Protein AF-A0A293MFP2-F1 (afdb_monomer_lite)

Radius of gyration: 18.41 Å; chains: 1; bounding box: 40×40×48 Å

Sequence (112 aa):
MIWKGLMVVTGSGSPIVVVLCGSMEPAFHRGDLLFLTNYRDDPIRVGDIVVFKVEGRDIPIVHLWFDKKDIVGRARGFVPYVGIVTILMNDYPKFKYLVLGCLGLFVLVHRE

InterPro domains:
  IPR001733 Peptidase S26B [PTHR10806] (1-63)
  IPR001733 Peptidase S26B [TIGR02228] (4-70)
  IPR019533 Peptidase S26 [PF10502] (17-59)
  IPR019533 Peptidase S26 [cd06530] (15-63)
  IPR036286 LexA/Signal peptidase-like superfamily [SSF51306] (17-56)

Foldseek 3Di:
DVQVVQCVVQVFPDQKDFACDCPVPPVADHQKIFGWHDDPPDDDDPPWDWDFADPDDPDDDDDPDDDPVRTRGTGPDIDHNNSVVVVCCVVCVVVVVVVVVVVVVVCVVPVD

Organism: Ornithodoros erraticus (NCBI:txid265619)

pLDDT: mean 81.35, std 12.88, range [40.94, 94.0]

Structure (mmCIF, N/CA/C/O backbone):
data_AF-A0A293MFP2-F1
#
_entry.id   AF-A0A293MFP2-F1
#
loop_
_atom_site.group_PDB
_atom_site.id
_atom_site.type_symbol
_atom_site.label_atom_id
_atom_site.label_alt_id
_atom_site.label_comp_id
_atom_site.label_asym_id
_atom_site.label_entity_id
_atom_site.label_seq_id
_atom_site.pdbx_PDB_ins_code
_atom_site.Cartn_x
_atom_site.Cartn_y
_atom_site.Cartn_z
_atom_site.occupancy
_atom_site.B_iso_or_equiv
_atom_site.auth_seq_id
_atom_site.auth_comp_id
_atom_site.auth_asym_id
_atom_site.auth_atom_id
_atom_site.pdbx_PDB_model_num
ATOM 1 N N . MET A 1 1 ? 7.738 14.997 1.033 1.00 79.50 1 MET A N 1
ATOM 2 C CA . MET A 1 1 ? 6.754 15.709 1.885 1.00 79.50 1 MET A CA 1
ATOM 3 C C . MET A 1 1 ? 5.326 15.203 1.705 1.00 79.50 1 MET A C 1
ATOM 5 O O . MET A 1 1 ? 4.663 14.988 2.710 1.00 79.50 1 MET A O 1
ATOM 9 N N . ILE A 1 2 ? 4.875 14.931 0.473 1.00 87.06 2 ILE A N 1
ATOM 10 C CA . ILE A 1 2 ? 3.487 14.525 0.175 1.00 87.06 2 ILE A CA 1
ATOM 11 C C . ILE A 1 2 ? 3.016 13.272 0.940 1.00 87.06 2 ILE A C 1
ATOM 13 O O . ILE A 1 2 ? 1.917 13.258 1.478 1.00 87.06 2 ILE A O 1
ATOM 17 N N . TRP A 1 3 ? 3.889 12.268 1.099 1.00 83.94 3 TRP A N 1
ATOM 18 C CA . TRP A 1 3 ? 3.577 11.029 1.824 1.00 83.94 3 TRP A CA 1
ATOM 19 C C . TRP A 1 3 ? 3.259 11.267 3.305 1.00 83.94 3 TRP A C 1
ATOM 21 O O . TRP A 1 3 ? 2.295 10.727 3.835 1.00 83.94 3 TRP A O 1
ATOM 31 N N . LYS A 1 4 ? 4.033 12.137 3.969 1.00 83.62 4 LYS A N 1
ATOM 32 C CA . LYS A 1 4 ? 3.785 12.521 5.368 1.00 83.62 4 LYS A CA 1
ATOM 33 C C . LYS A 1 4 ? 2.480 13.298 5.518 1.00 83.62 4 LYS A C 1
ATOM 35 O O . LYS A 1 4 ? 1.756 13.051 6.472 1.00 83.62 4 LYS A O 1
ATOM 40 N N . GLY A 1 5 ? 2.157 14.169 4.559 1.00 88.19 5 GLY A N 1
ATOM 41 C CA . GLY A 1 5 ? 0.857 14.842 4.518 1.00 88.19 5 GLY A CA 1
ATOM 42 C C . GLY A 1 5 ? -0.299 13.846 4.414 1.00 88.19 5 GLY A C 1
ATOM 43 O O . GLY A 1 5 ? -1.245 13.922 5.190 1.00 88.19 5 GLY A O 1
ATOM 44 N N . LEU A 1 6 ? -0.181 12.854 3.529 1.00 87.31 6 LEU A N 1
ATOM 45 C CA . LEU A 1 6 ? -1.207 11.828 3.342 1.00 87.31 6 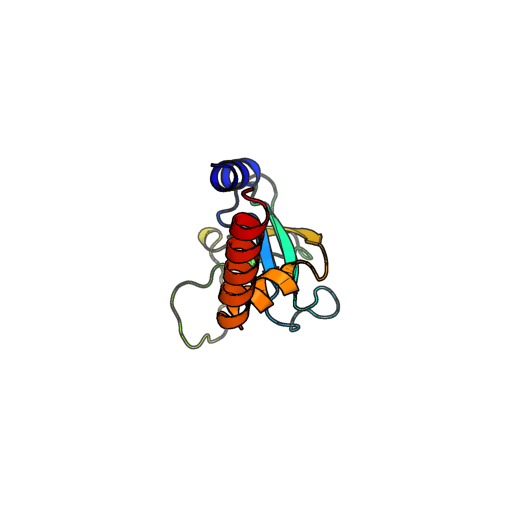LEU A CA 1
ATOM 46 C C . LEU A 1 6 ? -1.399 10.954 4.595 1.00 87.31 6 LEU A C 1
ATOM 48 O O . LEU A 1 6 ? -2.534 10.649 4.952 1.00 87.31 6 LEU A O 1
ATOM 52 N N . MET A 1 7 ? -0.317 10.608 5.302 1.00 86.56 7 MET A N 1
ATOM 53 C CA . MET A 1 7 ? -0.393 9.893 6.586 1.00 86.56 7 MET A CA 1
ATOM 54 C C . MET A 1 7 ? -1.148 10.696 7.654 1.00 86.56 7 MET A C 1
ATOM 56 O O . MET A 1 7 ? -1.958 10.135 8.383 1.00 86.56 7 MET A O 1
ATOM 60 N N . VAL A 1 8 ? -0.927 12.014 7.725 1.00 86.44 8 VAL A N 1
ATOM 61 C CA . VAL A 1 8 ? -1.632 12.885 8.682 1.00 86.44 8 VAL A CA 1
ATOM 62 C C . VAL A 1 8 ? -3.116 13.007 8.329 1.00 86.44 8 VAL A C 1
ATOM 64 O O . VAL A 1 8 ? -3.958 12.897 9.212 1.00 86.44 8 VAL A O 1
ATOM 67 N N . VAL A 1 9 ? -3.448 13.188 7.046 1.00 88.31 9 VAL A N 1
ATOM 68 C CA . VAL A 1 9 ? -4.839 13.354 6.585 1.00 88.31 9 VAL A CA 1
ATOM 69 C C . VAL A 1 9 ? -5.663 12.082 6.764 1.00 88.31 9 VAL A C 1
ATOM 71 O O . VAL A 1 9 ? -6.825 12.145 7.153 1.00 88.31 9 VAL A O 1
ATOM 74 N N . THR A 1 10 ? -5.082 10.926 6.458 1.00 86.00 10 THR A N 1
ATOM 75 C CA . THR A 1 10 ? -5.783 9.635 6.534 1.00 86.00 10 THR A CA 1
ATOM 76 C C . THR A 1 10 ? -5.720 9.006 7.922 1.00 86.00 10 THR A C 1
ATOM 78 O O . THR A 1 10 ? -6.462 8.064 8.186 1.00 86.00 10 THR A O 1
ATOM 81 N N . GLY A 1 11 ? -4.814 9.464 8.793 1.00 84.56 11 GLY A N 1
ATOM 82 C CA . GLY A 1 11 ? -4.529 8.843 10.088 1.00 84.56 11 GLY A CA 1
ATOM 83 C C . GLY A 1 11 ? -3.859 7.465 9.993 1.00 84.56 11 GLY A C 1
ATOM 84 O O . GLY A 1 11 ? -3.632 6.827 11.019 1.00 84.56 11 GLY A O 1
ATOM 85 N N . SER A 1 12 ? -3.543 6.982 8.785 1.00 82.62 12 SER A N 1
ATOM 86 C CA . SER A 1 12 ? -2.946 5.664 8.559 1.00 82.62 12 SER A CA 1
ATOM 87 C C . SER A 1 12 ? -1.425 5.752 8.432 1.00 82.62 12 SER A C 1
ATOM 89 O O . SER A 1 12 ? -0.891 6.626 7.748 1.00 82.62 12 SER A O 1
ATOM 91 N N . GLY A 1 13 ? -0.713 4.793 9.034 1.00 80.19 13 GLY A N 1
ATOM 92 C CA . GLY A 1 13 ? 0.736 4.640 8.855 1.00 80.19 13 GLY A CA 1
ATOM 93 C C . GLY A 1 13 ? 1.139 4.195 7.442 1.00 80.19 13 GLY A C 1
ATOM 94 O O . GLY A 1 13 ? 2.312 4.255 7.080 1.00 80.19 13 GLY A O 1
ATOM 95 N N . SER A 1 14 ? 0.186 3.740 6.626 1.00 84.44 14 SER A N 1
ATOM 96 C CA . SER A 1 14 ? 0.399 3.369 5.223 1.00 84.44 14 SER A CA 1
ATOM 97 C C . SER A 1 14 ? -0.866 3.677 4.416 1.00 84.44 14 SER A C 1
ATOM 99 O O . SER A 1 14 ? -1.666 2.785 4.162 1.00 84.44 14 SER A O 1
ATOM 101 N N . PRO A 1 15 ? -1.075 4.944 4.017 1.00 86.94 15 PRO A N 1
ATOM 102 C CA . PRO A 1 15 ? -2.314 5.402 3.381 1.00 86.94 15 PRO A CA 1
ATOM 103 C C . PRO A 1 15 ? -2.606 4.752 2.026 1.00 86.94 15 PRO A C 1
ATOM 105 O O . PR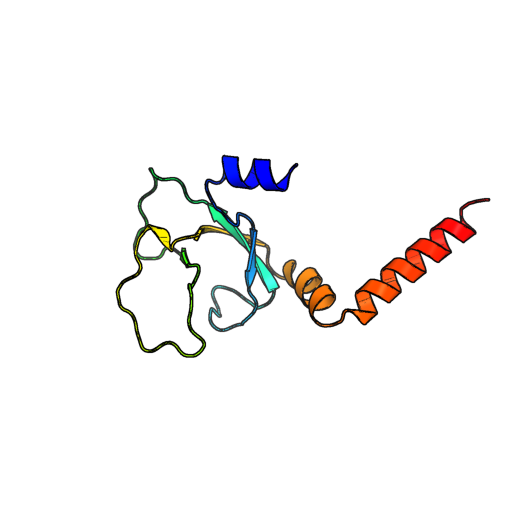O A 1 15 ? -3.741 4.796 1.560 1.00 86.94 15 PRO A O 1
ATOM 108 N N . ILE A 1 16 ? -1.588 4.189 1.373 1.00 89.94 16 ILE A N 1
ATOM 109 C CA . ILE A 1 16 ? -1.700 3.522 0.078 1.00 89.94 16 ILE A CA 1
ATOM 110 C C . ILE A 1 16 ? -0.970 2.187 0.173 1.00 89.94 16 ILE A C 1
ATOM 112 O O . ILE A 1 16 ? 0.201 2.155 0.556 1.00 89.94 16 ILE A O 1
ATOM 116 N N . VAL A 1 17 ? -1.648 1.103 -0.199 1.00 89.56 17 VAL A N 1
ATOM 117 C CA . VAL A 1 17 ? -1.080 -0.253 -0.242 1.00 89.56 17 VAL A CA 1
ATOM 118 C C . VAL A 1 17 ? -1.482 -0.960 -1.533 1.00 89.56 17 VAL A C 1
ATOM 120 O O . VAL A 1 17 ? -2.485 -0.613 -2.144 1.00 89.56 17 VAL A O 1
ATOM 123 N N . VAL A 1 18 ? -0.699 -1.946 -1.966 1.00 91.25 18 VAL A N 1
ATOM 124 C CA . VAL A 1 18 ? -0.988 -2.745 -3.167 1.00 91.25 18 VAL A CA 1
ATOM 125 C C . VAL A 1 18 ? -1.279 -4.193 -2.787 1.00 91.25 18 VAL A C 1
ATOM 127 O O . VAL A 1 18 ? -0.601 -4.765 -1.933 1.00 91.25 18 VAL A O 1
ATOM 130 N N . VAL A 1 19 ? -2.280 -4.792 -3.430 1.00 89.12 19 VAL A N 1
ATOM 131 C CA . VAL A 1 19 ? -2.632 -6.203 -3.259 1.00 89.12 19 VAL A CA 1
ATOM 132 C C . VAL A 1 19 ? -1.635 -7.076 -4.017 1.00 89.12 19 VAL A C 1
ATOM 134 O O . VAL A 1 19 ? -1.529 -7.010 -5.241 1.00 89.12 19 VAL A O 1
ATOM 137 N N . LEU A 1 20 ? -0.899 -7.913 -3.288 1.00 86.12 20 LEU A N 1
ATOM 138 C CA . LEU A 1 20 ? 0.143 -8.771 -3.865 1.00 86.12 20 LEU A CA 1
ATOM 139 C C . LEU A 1 20 ? -0.372 -10.151 -4.294 1.00 86.12 20 LEU A C 1
ATOM 141 O O . LEU A 1 20 ? 0.200 -10.757 -5.198 1.00 86.12 20 LEU A O 1
ATOM 145 N N . CYS A 1 21 ? -1.436 -10.644 -3.657 1.00 82.44 21 CYS A N 1
ATOM 146 C CA . CYS A 1 21 ? -1.964 -11.995 -3.843 1.00 82.44 21 CYS A CA 1
ATOM 147 C C . CYS A 1 21 ? -3.469 -11.962 -4.144 1.00 82.44 21 CYS A C 1
ATOM 149 O O . CYS A 1 21 ? -4.188 -11.148 -3.573 1.00 82.44 21 CYS A O 1
ATOM 151 N N . GLY A 1 22 ? -3.944 -12.875 -4.995 1.00 82.75 22 GLY A N 1
ATOM 152 C CA . GLY A 1 22 ? -5.360 -13.029 -5.367 1.00 82.75 22 GLY A CA 1
ATOM 153 C C . GLY A 1 22 ? -6.216 -13.772 -4.333 1.00 82.75 22 GLY A C 1
ATOM 154 O O . GLY A 1 22 ? -7.302 -14.237 -4.645 1.00 82.75 22 GLY A O 1
ATOM 155 N N . SER A 1 23 ? -5.762 -13.911 -3.083 1.00 80.56 23 SER A N 1
ATOM 156 C CA . SER A 1 23 ? -6.519 -14.627 -2.041 1.00 80.56 23 SER A CA 1
ATOM 157 C C . SER A 1 23 ? -7.827 -13.938 -1.635 1.00 80.56 23 SER A C 1
ATOM 159 O O . SER A 1 23 ? -8.607 -14.508 -0.881 1.00 80.56 23 SER A O 1
ATOM 161 N N . MET A 1 24 ? -8.033 -12.692 -2.065 1.00 84.69 24 MET A N 1
ATOM 162 C CA . MET A 1 24 ? -9.237 -11.901 -1.803 1.00 84.69 24 MET A CA 1
ATOM 163 C C . MET A 1 24 ? -10.170 -11.823 -3.024 1.00 84.69 24 MET A C 1
ATOM 165 O O . MET A 1 24 ? -11.085 -10.998 -3.041 1.00 84.69 24 MET A O 1
ATOM 169 N N . GLU A 1 25 ? -9.972 -12.663 -4.043 1.00 83.69 25 GLU A N 1
ATOM 170 C CA . GLU A 1 25 ? -10.875 -12.737 -5.195 1.00 83.69 25 GLU A CA 1
ATOM 171 C C . GLU A 1 25 ? -12.259 -13.282 -4.775 1.00 83.69 25 GLU A C 1
ATOM 173 O O . GLU A 1 25 ? -12.335 -14.214 -3.969 1.00 83.69 25 GLU A O 1
ATOM 178 N N . PRO A 1 26 ? -13.375 -12.709 -5.277 1.00 82.56 26 PRO A N 1
ATOM 179 C CA . PRO A 1 26 ? -13.470 -11.725 -6.366 1.00 82.56 26 PRO A CA 1
ATOM 180 C C . PRO A 1 26 ? -13.434 -10.246 -5.927 1.00 82.56 26 PRO A C 1
ATOM 182 O O . PRO A 1 26 ? -13.570 -9.363 -6.770 1.00 82.56 26 PRO A O 1
ATOM 185 N N . ALA A 1 27 ? -13.308 -9.949 -4.629 1.00 85.19 27 ALA A N 1
ATOM 186 C CA . ALA A 1 27 ? -13.400 -8.579 -4.113 1.00 85.19 27 ALA A CA 1
ATOM 187 C C . ALA A 1 27 ? -12.185 -7.714 -4.485 1.00 85.19 27 ALA A C 1
ATOM 189 O O . ALA A 1 27 ? -12.349 -6.532 -4.783 1.00 85.19 27 ALA A O 1
ATOM 190 N N . PHE A 1 28 ? -10.988 -8.305 -4.489 1.00 87.81 28 PHE A N 1
ATOM 191 C CA . PHE A 1 28 ? -9.751 -7.652 -4.914 1.00 87.81 28 PHE A CA 1
ATOM 192 C C . PHE A 1 28 ? -8.897 -8.587 -5.752 1.00 87.81 28 PHE A C 1
ATOM 194 O O . PHE A 1 28 ? -8.742 -9.762 -5.419 1.00 87.81 28 PHE A O 1
ATOM 201 N N . HIS A 1 29 ? -8.286 -8.029 -6.789 1.00 89.94 29 HIS A N 1
ATOM 202 C CA . HIS A 1 29 ? -7.361 -8.727 -7.667 1.00 89.94 29 HIS A CA 1
ATOM 203 C C . HIS A 1 29 ? -5.919 -8.328 -7.357 1.00 89.94 29 HIS A C 1
ATOM 205 O O . HIS A 1 29 ? -5.622 -7.265 -6.798 1.00 89.94 29 HIS A O 1
ATOM 211 N N . ARG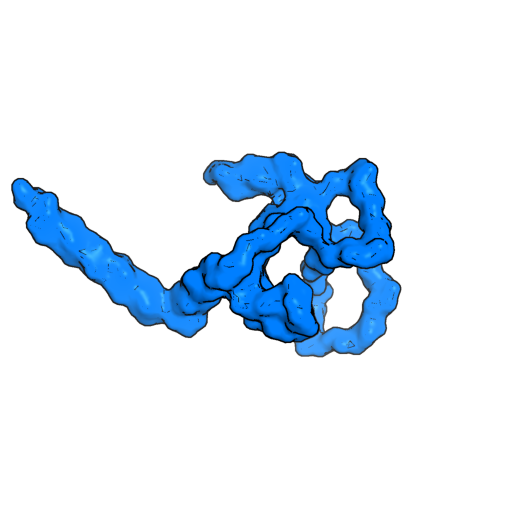 A 1 30 ? -4.980 -9.193 -7.751 1.00 90.69 30 ARG A N 1
ATOM 212 C CA . ARG A 1 30 ? -3.554 -8.872 -7.675 1.00 90.69 30 ARG A CA 1
ATOM 213 C C . ARG A 1 30 ? -3.261 -7.604 -8.484 1.00 90.69 30 ARG A C 1
ATOM 215 O O . ARG A 1 30 ? -3.536 -7.540 -9.678 1.00 90.69 30 ARG A O 1
ATOM 222 N N . GLY A 1 31 ? -2.627 -6.633 -7.833 1.00 89.88 31 GLY A N 1
ATOM 223 C CA . GLY A 1 31 ? -2.299 -5.337 -8.419 1.00 89.88 31 GLY A CA 1
ATOM 224 C C . GLY A 1 31 ? -3.335 -4.243 -8.174 1.00 89.88 31 GLY A C 1
ATOM 225 O O . GLY A 1 31 ? -3.130 -3.124 -8.640 1.00 89.88 31 GLY A O 1
ATOM 226 N N . ASP A 1 32 ? -4.399 -4.505 -7.418 1.00 92.62 32 ASP A N 1
ATOM 227 C CA . ASP A 1 32 ? -5.296 -3.446 -6.963 1.00 92.62 32 ASP A CA 1
ATOM 228 C C . ASP A 1 32 ? -4.588 -2.550 -5.938 1.00 92.62 32 ASP A C 1
ATOM 230 O O . ASP A 1 32 ? -3.900 -3.017 -5.024 1.00 92.62 32 ASP A O 1
ATOM 234 N N . LEU A 1 33 ? -4.734 -1.238 -6.106 1.00 91.69 33 LEU A N 1
ATOM 235 C CA . LEU A 1 33 ? -4.196 -0.228 -5.203 1.00 91.69 33 LEU A CA 1
ATOM 236 C C . LEU A 1 33 ? -5.282 0.167 -4.206 1.00 91.69 33 LEU A C 1
ATOM 238 O O . LEU A 1 33 ? -6.300 0.709 -4.618 1.00 91.69 33 LEU A O 1
ATOM 242 N N . LEU A 1 34 ? -5.075 -0.061 -2.914 1.00 91.12 34 LEU A N 1
ATOM 243 C CA . LEU A 1 34 ? -6.031 0.274 -1.860 1.00 91.12 34 LEU A CA 1
ATOM 244 C C . LEU A 1 34 ? -5.648 1.581 -1.167 1.00 91.12 34 LEU A C 1
ATOM 246 O O . LEU A 1 34 ? -4.482 1.810 -0.839 1.00 91.12 34 LEU A O 1
ATOM 250 N N . PHE A 1 35 ? -6.658 2.394 -0.870 1.00 91.31 35 PHE A N 1
ATOM 251 C CA . PHE A 1 35 ? -6.537 3.587 -0.040 1.00 91.31 35 PHE A CA 1
ATOM 252 C C . PHE A 1 35 ? -7.031 3.300 1.370 1.00 91.31 35 PHE A C 1
ATOM 254 O O . PHE A 1 35 ? -8.188 2.914 1.570 1.00 91.31 35 PHE A O 1
ATOM 261 N N . LEU A 1 36 ? -6.150 3.507 2.346 1.00 89.62 36 LEU A N 1
ATOM 262 C CA . LEU A 1 36 ? -6.405 3.221 3.749 1.00 89.62 36 LEU A CA 1
ATOM 263 C C . LEU A 1 36 ? -6.641 4.503 4.542 1.00 89.62 36 LEU A C 1
ATOM 265 O O . LEU A 1 36 ? -5.896 5.475 4.427 1.00 89.62 36 LEU A O 1
ATOM 269 N N . THR A 1 37 ? -7.646 4.466 5.409 1.00 87.62 37 THR A N 1
ATOM 270 C CA . THR A 1 37 ? -7.909 5.508 6.407 1.00 87.62 37 THR A CA 1
ATOM 271 C C . THR A 1 37 ? -8.018 4.885 7.787 1.00 87.62 37 THR A C 1
ATOM 273 O O . THR A 1 37 ? -8.605 3.814 7.929 1.00 87.62 37 THR A O 1
ATOM 276 N N . ASN A 1 38 ? -7.501 5.555 8.808 1.00 85.12 38 ASN A N 1
ATOM 277 C CA . ASN A 1 38 ? -7.581 5.120 10.195 1.00 85.12 38 ASN A CA 1
ATOM 278 C C . ASN A 1 38 ? -7.991 6.297 11.093 1.00 85.12 38 ASN A C 1
ATOM 280 O O . ASN A 1 38 ? -7.173 6.885 11.802 1.00 85.12 38 ASN A O 1
ATOM 284 N N . TYR A 1 39 ? -9.269 6.670 11.023 1.00 83.69 39 TYR A N 1
ATOM 285 C CA . TYR A 1 39 ? -9.848 7.694 11.890 1.00 83.69 39 TYR A CA 1
ATOM 286 C C . TYR A 1 39 ? -10.288 7.061 13.211 1.00 83.69 39 TYR A C 1
ATOM 288 O O . TYR A 1 39 ? -11.040 6.091 13.212 1.00 83.69 39 TYR A O 1
ATOM 296 N N . ARG A 1 40 ? -9.843 7.621 14.343 1.00 74.69 40 ARG A N 1
ATOM 297 C CA . ARG A 1 40 ? -10.171 7.096 15.684 1.00 74.69 40 ARG A CA 1
ATOM 298 C C . ARG A 1 40 ? -11.672 7.112 15.993 1.00 74.69 40 ARG A C 1
ATOM 300 O O . ARG A 1 40 ? -12.128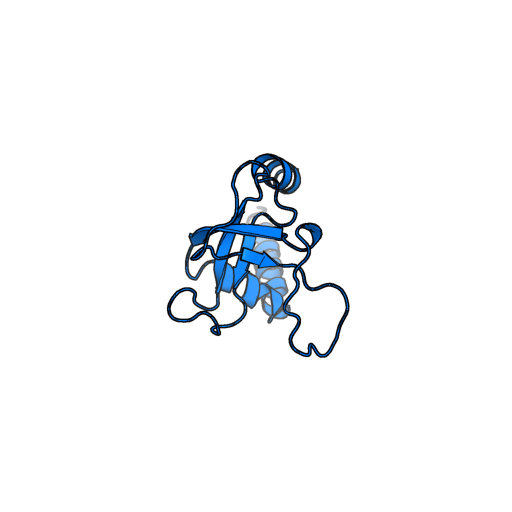 6.275 16.766 1.00 74.69 40 ARG A O 1
ATOM 307 N N . ASP A 1 41 ? -12.406 8.030 15.372 1.00 80.00 41 ASP A N 1
ATOM 308 C CA . ASP A 1 41 ? -13.839 8.240 15.595 1.00 80.00 41 ASP A CA 1
ATOM 309 C C . ASP A 1 41 ? -14.737 7.363 14.697 1.00 80.00 41 ASP A C 1
ATOM 311 O O . ASP A 1 41 ? -15.958 7.389 14.841 1.00 80.00 41 ASP A O 1
ATOM 315 N N . ASP A 1 42 ? -14.160 6.569 13.783 1.00 79.50 42 ASP A N 1
ATOM 316 C CA . ASP A 1 42 ? -14.894 5.670 12.881 1.00 79.50 42 ASP A CA 1
ATOM 317 C C . ASP A 1 42 ? -14.703 4.199 13.305 1.00 79.50 42 ASP A C 1
ATOM 319 O O . ASP A 1 42 ? -13.691 3.579 12.961 1.00 79.50 42 ASP A O 1
ATOM 323 N N . PRO A 1 43 ? -15.632 3.615 14.091 1.00 80.56 43 PRO A N 1
ATOM 324 C CA . PRO A 1 43 ? -15.491 2.246 14.567 1.00 80.56 43 PRO A CA 1
ATOM 325 C C . PRO A 1 43 ? -15.613 1.244 13.414 1.00 80.56 43 PRO A C 1
ATOM 327 O O . PRO A 1 43 ? -16.516 1.335 12.581 1.00 80.56 43 PRO A O 1
ATOM 330 N N . ILE A 1 44 ? -14.733 0.242 13.420 1.00 81.38 44 ILE A N 1
ATOM 331 C CA . ILE A 1 44 ? -14.722 -0.860 12.451 1.00 81.38 44 ILE A CA 1
ATOM 332 C C . ILE A 1 44 ? -15.992 -1.698 12.619 1.00 81.38 44 ILE A C 1
ATOM 334 O O . ILE A 1 44 ? -16.344 -2.095 13.733 1.00 81.38 44 ILE A O 1
ATOM 338 N N . ARG A 1 45 ? -16.670 -1.979 11.508 1.00 83.06 45 ARG A N 1
ATOM 339 C CA . ARG A 1 45 ? -17.911 -2.755 11.451 1.00 83.06 45 ARG A CA 1
ATOM 340 C C . ARG A 1 45 ? -17.696 -4.082 10.732 1.00 83.06 45 ARG A C 1
ATOM 342 O O . ARG A 1 45 ? -16.755 -4.261 9.962 1.00 83.06 45 ARG A O 1
ATOM 349 N N . VAL A 1 46 ? -18.608 -5.020 10.975 1.00 80.12 46 VAL A N 1
ATOM 350 C CA . VAL A 1 46 ? -18.662 -6.277 10.221 1.00 80.12 46 VAL A CA 1
ATOM 351 C C . VAL A 1 46 ? -18.888 -5.953 8.740 1.00 80.12 46 VAL A C 1
ATOM 353 O O . VAL A 1 46 ? -19.812 -5.212 8.411 1.00 80.12 46 VAL A O 1
ATOM 356 N N . GLY A 1 47 ? -18.034 -6.497 7.869 1.00 79.56 47 GLY A N 1
ATOM 357 C CA . GLY A 1 47 ? -18.017 -6.209 6.428 1.00 79.56 47 GLY A CA 1
ATOM 358 C C . GLY A 1 47 ? -16.921 -5.233 5.989 1.00 79.56 47 GLY A C 1
ATOM 359 O O . GLY A 1 47 ? -16.700 -5.068 4.791 1.00 79.56 47 GLY A O 1
ATOM 360 N N . ASP A 1 48 ? -16.199 -4.619 6.929 1.00 83.94 48 ASP A N 1
ATOM 361 C CA . ASP A 1 48 ? -15.077 -3.744 6.605 1.00 83.94 48 ASP A CA 1
ATOM 362 C C . ASP A 1 48 ? -13.829 -4.545 6.222 1.00 83.94 48 ASP A C 1
ATOM 364 O O . ASP A 1 48 ? -13.440 -5.495 6.901 1.00 83.94 48 ASP A O 1
ATOM 368 N N . ILE A 1 49 ? -13.142 -4.102 5.169 1.00 85.06 49 ILE A N 1
ATOM 369 C CA . ILE A 1 49 ? -11.812 -4.606 4.825 1.00 85.06 49 ILE A CA 1
ATOM 370 C C . ILE A 1 49 ? -10.778 -3.810 5.619 1.00 85.06 49 ILE A C 1
ATOM 372 O O . ILE A 1 49 ? -10.587 -2.609 5.401 1.00 85.06 49 ILE A O 1
ATOM 376 N N . VAL A 1 50 ? -10.112 -4.488 6.550 1.00 82.81 50 VAL A N 1
ATOM 377 C CA . VAL A 1 50 ? -9.077 -3.910 7.409 1.00 82.81 50 VAL A CA 1
ATOM 378 C C . VAL A 1 50 ? -7.714 -4.481 7.062 1.00 82.81 50 VAL A C 1
ATOM 380 O O . VAL A 1 50 ? -7.557 -5.683 6.865 1.00 82.81 50 VAL A O 1
ATOM 383 N N . VAL A 1 51 ? -6.720 -3.601 6.997 1.00 81.12 51 VAL A N 1
ATOM 384 C CA . VAL A 1 51 ? -5.327 -3.979 6.783 1.00 81.12 51 VAL A CA 1
ATOM 385 C C . VAL A 1 51 ? -4.611 -3.922 8.120 1.00 81.12 51 VAL A C 1
ATOM 387 O O . VAL A 1 51 ? -4.609 -2.899 8.810 1.00 81.12 51 VAL A O 1
ATOM 390 N N . PHE A 1 52 ? -4.000 -5.040 8.477 1.00 78.62 52 PHE A N 1
ATOM 391 C CA . PHE A 1 52 ? -3.234 -5.222 9.699 1.00 78.62 52 PHE A CA 1
ATOM 392 C C . PHE A 1 52 ? -1.758 -5.401 9.356 1.00 78.62 52 PHE A C 1
ATOM 394 O O . PHE A 1 52 ? -1.401 -6.011 8.346 1.00 78.62 52 PHE A O 1
ATOM 401 N N . LYS A 1 53 ? -0.889 -4.863 10.208 1.00 70.44 53 LYS A N 1
ATOM 402 C CA . LYS A 1 53 ? 0.544 -5.122 10.147 1.00 70.44 53 LYS A CA 1
ATOM 403 C C . LYS A 1 53 ? 0.815 -6.306 11.062 1.00 70.44 53 LYS A C 1
ATOM 405 O O . LYS A 1 53 ? 0.607 -6.216 12.265 1.00 70.44 53 LYS A O 1
ATOM 410 N N . VAL A 1 54 ? 1.266 -7.417 10.494 1.00 66.75 54 VAL A N 1
ATOM 411 C CA . VAL A 1 54 ? 1.666 -8.582 11.288 1.00 66.75 54 VAL A CA 1
ATOM 412 C C . VAL A 1 54 ? 3.085 -8.336 11.790 1.00 66.75 54 VAL A C 1
ATOM 414 O O . VAL A 1 54 ? 4.023 -8.298 10.995 1.00 66.75 54 VAL A O 1
ATOM 417 N N . GLU A 1 55 ? 3.257 -8.135 13.095 1.00 57.88 55 GLU A N 1
ATOM 418 C CA . GLU A 1 55 ? 4.588 -8.021 13.691 1.00 57.88 55 GLU A CA 1
ATOM 419 C C . GLU A 1 55 ? 5.114 -9.404 14.116 1.00 57.88 55 GLU A C 1
ATOM 421 O O . GLU A 1 55 ? 4.559 -10.066 14.990 1.00 57.88 55 GLU A O 1
ATOM 426 N N . GLY A 1 56 ? 6.219 -9.832 13.493 1.00 60.34 56 GLY A N 1
ATOM 427 C CA . GLY A 1 56 ? 7.209 -10.689 14.150 1.00 60.34 56 GLY A CA 1
ATOM 428 C C . GLY A 1 56 ? 7.125 -12.217 14.031 1.00 60.34 56 GLY A C 1
ATOM 429 O O . GLY A 1 56 ? 7.628 -12.852 14.954 1.00 60.34 56 GLY A O 1
ATOM 430 N N . ARG A 1 57 ? 6.584 -12.853 12.972 1.00 52.06 57 ARG A N 1
ATOM 431 C CA . ARG A 1 57 ? 6.743 -14.324 12.791 1.00 52.06 57 ARG A CA 1
ATOM 432 C C . ARG A 1 57 ? 6.797 -14.838 11.345 1.00 52.06 57 ARG A C 1
ATOM 434 O O . ARG A 1 57 ? 5.982 -14.440 10.523 1.00 52.06 57 ARG A O 1
ATOM 441 N N . ASP A 1 58 ? 7.680 -15.822 11.123 1.00 45.22 58 ASP A N 1
ATOM 442 C CA . ASP A 1 58 ? 7.874 -16.586 9.873 1.00 45.22 58 ASP A CA 1
ATOM 443 C C . ASP A 1 58 ? 6.898 -17.772 9.676 1.00 45.22 58 ASP A C 1
ATOM 445 O O . ASP A 1 58 ? 6.879 -18.367 8.604 1.00 45.22 58 ASP A O 1
ATOM 449 N N . ILE A 1 59 ? 6.049 -18.122 10.657 1.00 45.47 59 ILE A N 1
ATOM 450 C CA . ILE A 1 59 ? 4.922 -19.070 10.486 1.00 45.47 59 ILE A CA 1
ATOM 451 C C . ILE A 1 59 ? 3.792 -18.707 11.480 1.00 45.47 59 ILE A C 1
ATOM 453 O O . ILE A 1 59 ? 4.036 -18.759 12.691 1.00 45.47 59 ILE A O 1
ATOM 457 N N . PRO A 1 60 ? 2.562 -18.344 11.048 1.00 41.47 60 PRO A N 1
ATOM 458 C CA . PRO A 1 60 ? 1.475 -18.022 11.972 1.00 41.47 60 PRO A CA 1
ATOM 459 C C . PRO A 1 60 ? 0.450 -19.162 12.118 1.00 41.47 60 PRO A C 1
ATOM 461 O O . PRO A 1 60 ? -0.240 -19.548 11.179 1.00 41.47 60 PRO A O 1
ATOM 464 N N . ILE A 1 61 ? 0.328 -19.652 13.354 1.00 56.16 61 ILE A N 1
ATOM 465 C CA . ILE A 1 61 ? -0.815 -20.413 13.881 1.00 56.16 61 ILE A CA 1
ATOM 466 C C . ILE A 1 61 ? -1.917 -19.400 14.243 1.00 56.16 61 ILE A C 1
ATOM 468 O O . ILE A 1 61 ? -1.603 -18.299 14.694 1.00 56.16 61 ILE A O 1
ATOM 472 N N . VAL A 1 62 ? -3.184 -19.768 14.028 1.00 40.94 62 VAL A N 1
ATOM 473 C CA . VAL A 1 62 ? -4.400 -18.942 14.187 1.00 40.94 62 VAL A CA 1
ATOM 474 C C . VAL A 1 62 ? -4.370 -18.084 15.466 1.00 40.94 62 VAL A C 1
ATOM 476 O O . VAL A 1 62 ? -4.446 -18.616 16.571 1.00 40.94 62 VAL A O 1
ATOM 479 N N . HIS A 1 63 ? -4.299 -16.755 15.323 1.00 48.12 63 HIS A N 1
ATOM 480 C CA . HIS A 1 63 ? -4.505 -15.801 16.424 1.00 48.12 63 HIS A CA 1
ATOM 481 C C . HIS A 1 63 ? -5.855 -15.106 16.250 1.00 48.12 63 HIS A C 1
ATOM 483 O O . HIS A 1 63 ? -6.081 -14.418 15.260 1.00 48.12 63 HIS A O 1
ATOM 489 N N . LEU A 1 64 ? -6.756 -15.300 17.219 1.00 49.97 64 LEU A N 1
ATOM 490 C CA . LEU A 1 64 ? -8.108 -14.717 17.259 1.00 49.97 64 LEU A CA 1
ATOM 491 C C . LEU A 1 64 ? -8.131 -13.295 17.870 1.00 49.97 64 LEU A C 1
ATOM 493 O O . LEU A 1 64 ? -9.200 -12.752 18.136 1.00 49.97 64 LEU A O 1
ATOM 497 N N . TRP A 1 65 ? -6.962 -12.709 18.141 1.00 49.94 65 TRP A N 1
ATOM 498 C CA . TRP A 1 65 ? -6.817 -11.463 18.894 1.00 49.94 65 TRP A CA 1
ATOM 499 C C . TRP A 1 65 ? -5.887 -10.513 18.139 1.00 49.94 65 TRP A C 1
ATOM 501 O O . TRP A 1 65 ? -4.669 -10.650 18.202 1.00 49.94 65 TRP A O 1
ATOM 511 N N . PHE A 1 66 ? -6.469 -9.562 17.410 1.00 57.38 66 PHE A N 1
ATOM 512 C CA . PHE A 1 66 ? -5.750 -8.393 16.909 1.00 57.38 66 PHE A CA 1
ATOM 513 C C . PHE A 1 66 ? -5.910 -7.276 17.940 1.00 57.38 66 PHE A C 1
ATOM 515 O O . PHE A 1 66 ? -7.038 -6.870 18.237 1.00 57.38 66 PHE A O 1
ATOM 522 N N . ASP A 1 67 ? -4.809 -6.772 18.496 1.00 62.06 67 ASP A N 1
ATOM 523 C CA . ASP A 1 67 ? -4.879 -5.551 19.291 1.00 62.06 67 ASP A CA 1
ATOM 524 C C . ASP A 1 67 ? -5.172 -4.378 18.346 1.00 62.06 67 ASP A C 1
ATOM 526 O O . ASP A 1 67 ? -4.650 -4.301 17.233 1.00 62.06 67 ASP A O 1
ATOM 530 N N . LYS A 1 68 ? -5.960 -3.392 18.797 1.00 64.31 68 LYS A N 1
ATOM 531 C CA . LYS A 1 68 ? -6.274 -2.191 17.989 1.00 64.31 68 LYS A CA 1
ATOM 532 C C . LYS A 1 68 ? -5.026 -1.435 17.500 1.00 64.31 68 LYS A C 1
ATOM 534 O O . LYS A 1 68 ? -5.128 -0.635 16.576 1.00 64.31 68 LYS A O 1
ATOM 539 N N . LYS A 1 69 ? -3.864 -1.675 18.118 1.00 63.56 69 LYS A N 1
ATOM 540 C CA . LYS A 1 69 ? -2.566 -1.092 17.748 1.00 63.56 69 LYS A CA 1
ATOM 541 C C . LYS A 1 69 ? -1.963 -1.685 16.465 1.00 63.56 69 LYS A C 1
ATOM 543 O O . LYS A 1 69 ? -1.157 -1.011 15.835 1.00 63.56 69 LYS A O 1
ATOM 548 N N . ASP A 1 70 ? -2.381 -2.884 16.058 1.00 71.25 70 ASP A N 1
ATOM 549 C CA . ASP A 1 70 ? -1.843 -3.589 14.881 1.00 71.25 70 ASP A CA 1
ATOM 550 C C . ASP A 1 70 ? -2.599 -3.228 13.587 1.00 71.25 70 ASP A C 1
ATOM 552 O O . ASP A 1 70 ? -2.224 -3.625 12.479 1.00 71.25 70 ASP A O 1
ATOM 556 N N . ILE A 1 71 ? -3.679 -2.452 13.719 1.00 73.25 71 ILE A N 1
ATOM 557 C CA . ILE A 1 71 ? -4.526 -2.009 12.615 1.00 73.25 71 ILE A CA 1
ATOM 558 C C . ILE A 1 71 ? -3.868 -0.813 11.928 1.00 73.25 71 ILE A C 1
ATOM 560 O O . ILE A 1 71 ? -3.741 0.273 12.495 1.00 73.25 71 ILE A O 1
ATOM 564 N N . VAL A 1 72 ? -3.481 -1.008 10.669 1.00 76.44 72 VAL A N 1
ATOM 565 C CA . VAL A 1 72 ? -2.873 0.033 9.830 1.00 76.44 72 VAL A CA 1
ATOM 566 C C . VAL A 1 72 ? -3.942 0.993 9.319 1.00 76.44 72 VAL A C 1
ATOM 568 O O . VAL A 1 72 ? -3.727 2.207 9.277 1.00 76.44 72 VAL A O 1
ATOM 571 N N . GLY A 1 73 ? -5.100 0.455 8.936 1.00 82.25 73 GLY A N 1
ATOM 572 C CA . GLY A 1 73 ? -6.262 1.228 8.517 1.00 82.25 73 GLY A CA 1
ATOM 573 C C . GLY A 1 73 ? -7.319 0.391 7.804 1.00 82.25 73 GLY A C 1
ATOM 574 O O . GLY A 1 73 ? -7.124 -0.786 7.504 1.00 82.25 73 GLY A O 1
ATOM 575 N N . ARG A 1 74 ? -8.453 1.027 7.527 1.00 86.31 74 ARG A N 1
ATOM 576 C CA . ARG A 1 74 ? -9.581 0.479 6.773 1.00 86.31 74 ARG A CA 1
ATOM 577 C C . ARG A 1 74 ? -9.475 0.877 5.305 1.00 86.31 74 ARG A C 1
ATOM 579 O O . ARG A 1 74 ? -9.263 2.054 5.012 1.00 86.31 74 ARG A O 1
ATOM 586 N N . ALA A 1 75 ? -9.677 -0.075 4.397 1.00 86.50 75 ALA A N 1
ATOM 587 C CA . ALA A 1 75 ? -9.760 0.206 2.970 1.00 86.50 75 ALA A CA 1
ATOM 588 C C . ALA A 1 75 ? -11.063 0.958 2.662 1.00 86.50 75 ALA A C 1
ATOM 590 O O . ALA A 1 75 ? -12.161 0.439 2.867 1.00 86.50 75 ALA A O 1
ATOM 591 N N . ARG A 1 76 ? -10.942 2.208 2.205 1.00 86.19 76 ARG A N 1
ATOM 592 C CA . ARG A 1 76 ? -12.082 3.068 1.831 1.00 86.19 76 ARG A CA 1
ATOM 593 C C . ARG A 1 76 ? -12.334 3.109 0.331 1.00 86.19 76 ARG A C 1
ATOM 595 O O . ARG A 1 76 ? -13.444 3.422 -0.085 1.00 86.19 76 ARG A O 1
ATOM 602 N N . GLY A 1 77 ? -11.323 2.798 -0.466 1.00 88.88 77 GLY A N 1
ATOM 603 C CA . GLY A 1 77 ? -11.424 2.758 -1.915 1.00 88.88 77 GLY A CA 1
ATOM 604 C C . GLY A 1 77 ? -10.261 1.992 -2.514 1.00 88.88 77 GLY A C 1
ATOM 605 O O . GLY A 1 77 ? -9.262 1.732 -1.838 1.00 88.88 77 GLY A O 1
ATOM 606 N N . PHE A 1 78 ? -10.400 1.643 -3.786 1.00 90.44 78 PHE A N 1
ATOM 607 C CA . PHE A 1 78 ? -9.339 1.002 -4.536 1.00 90.44 78 PHE A CA 1
ATOM 608 C C . PHE A 1 78 ? -9.333 1.452 -5.989 1.00 90.44 78 PHE A C 1
ATOM 610 O O . PHE A 1 78 ? -10.349 1.897 -6.521 1.00 90.44 78 PHE A O 1
ATOM 617 N N . VAL A 1 79 ? -8.171 1.338 -6.620 1.00 92.38 79 VAL A N 1
ATOM 618 C CA . VAL A 1 79 ? -7.999 1.541 -8.053 1.00 92.38 79 VAL A CA 1
ATOM 619 C C . VAL A 1 79 ? -7.467 0.236 -8.636 1.00 92.38 79 VAL A C 1
ATOM 621 O O . VAL A 1 79 ? -6.365 -0.183 -8.261 1.00 92.38 79 VAL A O 1
ATOM 624 N N . PRO A 1 80 ? -8.234 -0.424 -9.516 1.00 90.81 80 PRO A N 1
ATOM 625 C CA . PRO A 1 80 ? -7.876 -1.747 -9.989 1.00 90.81 80 PRO A CA 1
ATOM 626 C C . PRO A 1 80 ? -6.676 -1.706 -10.941 1.00 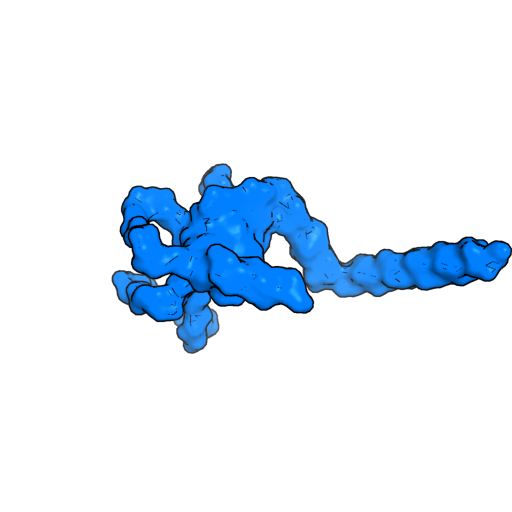90.81 80 PRO A C 1
ATOM 628 O O . PRO A 1 80 ? -6.490 -0.732 -11.674 1.00 90.81 80 PRO A O 1
ATOM 631 N N . TYR A 1 81 ? -5.863 -2.764 -10.927 1.00 87.31 81 TYR A N 1
ATOM 632 C CA . TYR A 1 81 ? -4.719 -3.010 -11.829 1.00 87.31 81 TYR A CA 1
ATOM 633 C C . TYR A 1 81 ? -3.542 -2.007 -11.805 1.00 87.31 81 TYR A C 1
ATOM 635 O O . TYR A 1 81 ? -2.468 -2.319 -12.320 1.00 87.31 81 TYR A O 1
ATOM 643 N N . VAL A 1 82 ? -3.674 -0.821 -11.204 1.00 92.19 82 VAL A N 1
ATOM 644 C CA . VAL A 1 82 ? -2.614 0.213 -11.209 1.00 92.19 82 VAL A CA 1
ATOM 645 C C . VAL A 1 82 ? -1.358 -0.229 -10.454 1.00 92.19 82 VAL A C 1
ATOM 647 O O . VAL A 1 82 ? -0.234 0.079 -10.856 1.00 92.19 82 VAL A O 1
ATOM 650 N N . GLY A 1 83 ? -1.526 -1.002 -9.387 1.00 88.38 83 GLY A N 1
ATOM 651 C CA . GLY A 1 83 ? -0.430 -1.571 -8.612 1.00 88.38 83 GLY A CA 1
ATOM 652 C C . GLY A 1 83 ? 0.375 -2.642 -9.354 1.00 88.38 83 GLY A C 1
ATOM 653 O O . GLY A 1 83 ? 1.460 -2.998 -8.905 1.00 88.38 83 GLY A O 1
ATOM 654 N N . ILE A 1 84 ? -0.069 -3.127 -10.520 1.00 89.62 84 ILE A N 1
ATOM 655 C CA . ILE A 1 84 ? 0.752 -4.030 -11.344 1.00 89.62 84 ILE A CA 1
ATOM 656 C C . ILE A 1 84 ? 2.053 -3.341 -11.758 1.00 89.62 84 ILE A C 1
ATOM 658 O O . ILE A 1 84 ? 3.098 -3.983 -11.793 1.00 89.62 84 ILE A O 1
ATOM 662 N N . VAL A 1 85 ? 2.027 -2.028 -12.004 1.00 89.31 85 VAL A N 1
ATOM 663 C CA . VAL A 1 85 ? 3.227 -1.265 -12.381 1.00 89.31 85 VAL A CA 1
ATOM 664 C C . VAL A 1 85 ? 4.263 -1.276 -11.257 1.00 89.31 85 VAL A C 1
ATOM 666 O O . VAL A 1 85 ? 5.455 -1.458 -11.509 1.00 89.31 85 VAL A O 1
ATOM 669 N N . THR A 1 86 ? 3.824 -1.110 -10.006 1.00 88.25 86 THR A N 1
ATOM 670 C CA . THR A 1 86 ? 4.729 -1.114 -8.850 1.00 88.25 86 THR A CA 1
ATOM 671 C C . THR A 1 86 ? 5.260 -2.514 -8.565 1.00 88.25 86 THR A C 1
ATOM 673 O O . THR A 1 86 ? 6.453 -2.654 -8.299 1.00 88.25 86 THR A O 1
ATOM 676 N N . ILE A 1 87 ? 4.418 -3.544 -8.702 1.00 89.44 87 ILE A N 1
ATOM 677 C CA . ILE A 1 87 ? 4.825 -4.952 -8.603 1.00 89.44 87 ILE A CA 1
ATOM 678 C C . ILE A 1 87 ? 5.856 -5.282 -9.686 1.00 89.44 87 ILE A C 1
ATOM 680 O O . ILE A 1 87 ? 6.926 -5.781 -9.366 1.00 89.44 87 ILE A O 1
ATOM 684 N N . LEU A 1 88 ? 5.597 -4.941 -10.950 1.00 88.44 88 LEU A N 1
ATOM 685 C CA . LEU A 1 88 ? 6.510 -5.207 -12.064 1.00 88.44 88 LEU A CA 1
ATOM 686 C C . LEU A 1 88 ? 7.873 -4.536 -11.856 1.00 88.44 88 LEU A C 1
ATOM 688 O O . LEU A 1 88 ? 8.914 -5.152 -12.080 1.00 88.44 88 LEU A O 1
ATOM 692 N N . MET A 1 89 ? 7.871 -3.281 -11.400 1.00 87.38 89 MET A N 1
ATOM 693 C CA . MET A 1 89 ? 9.097 -2.535 -11.115 1.00 87.38 89 MET A CA 1
ATOM 694 C C . MET A 1 89 ? 9.887 -3.123 -9.934 1.00 87.38 89 MET A C 1
ATOM 696 O O . MET A 1 89 ? 11.111 -2.979 -9.894 1.00 87.38 89 MET A O 1
ATOM 700 N N . ASN A 1 90 ? 9.204 -3.764 -8.983 1.00 87.88 90 ASN A N 1
ATOM 701 C CA . ASN A 1 90 ? 9.817 -4.428 -7.837 1.00 87.88 90 ASN A CA 1
ATOM 702 C C . ASN A 1 90 ? 10.346 -5.830 -8.191 1.00 87.88 90 ASN A C 1
ATOM 704 O O . ASN A 1 90 ? 11.495 -6.138 -7.887 1.00 87.88 90 ASN A O 1
ATOM 708 N N . ASP A 1 91 ? 9.537 -6.649 -8.867 1.00 88.50 91 ASP A N 1
ATOM 709 C CA . ASP A 1 91 ? 9.848 -8.042 -9.215 1.00 88.50 91 ASP A CA 1
ATOM 710 C C . ASP A 1 91 ? 10.931 -8.135 -10.306 1.00 88.50 91 ASP A C 1
ATOM 712 O O . ASP A 1 91 ? 11.762 -9.045 -10.292 1.00 88.50 91 ASP A O 1
ATOM 716 N N . TYR A 1 92 ? 10.978 -7.168 -11.232 1.00 88.00 92 TYR A N 1
ATOM 717 C CA . TYR A 1 92 ? 11.987 -7.094 -12.292 1.00 88.00 92 TYR A CA 1
ATOM 718 C C . TYR A 1 92 ? 12.836 -5.824 -12.166 1.00 88.00 92 TYR A C 1
ATOM 720 O O . TYR A 1 92 ? 12.664 -4.874 -12.937 1.00 88.00 92 TYR A O 1
ATOM 728 N N . PRO A 1 93 ? 13.846 -5.800 -11.279 1.00 84.81 93 PRO A N 1
ATOM 729 C CA . PRO A 1 93 ? 14.709 -4.630 -11.117 1.00 84.81 93 PRO A CA 1
ATOM 730 C C . PRO A 1 93 ? 15.435 -4.245 -12.418 1.00 84.81 93 PRO A C 1
ATOM 732 O O . PRO A 1 93 ? 15.684 -3.067 -12.662 1.00 84.81 93 PRO A O 1
ATOM 735 N N . LYS A 1 94 ? 15.703 -5.210 -13.315 1.00 88.31 94 LYS A N 1
ATOM 736 C CA . LYS A 1 94 ? 16.266 -4.957 -14.657 1.00 88.31 94 LYS A CA 1
ATOM 737 C C . LYS A 1 94 ? 15.396 -4.015 -15.499 1.00 88.31 94 LYS A C 1
ATOM 739 O O . LYS A 1 94 ? 15.937 -3.185 -16.223 1.00 88.31 94 LYS A O 1
ATOM 744 N N . PHE A 1 95 ? 14.071 -4.106 -15.375 1.00 88.12 95 PHE A N 1
ATOM 745 C CA . PHE A 1 95 ? 13.136 -3.238 -16.093 1.00 88.12 95 PHE A CA 1
ATOM 746 C C . PHE A 1 95 ? 13.256 -1.781 -15.628 1.00 88.12 95 PHE A C 1
ATOM 748 O O . PHE A 1 95 ? 13.310 -0.868 -16.448 1.00 88.12 95 PHE A O 1
ATOM 755 N N . LYS A 1 96 ? 13.412 -1.558 -14.317 1.00 84.25 96 LYS A N 1
ATOM 756 C CA . LYS A 1 96 ? 13.669 -0.225 -13.755 1.00 84.25 96 LYS A CA 1
ATOM 757 C C . LYS A 1 96 ? 14.941 0.404 -14.334 1.00 84.25 96 LYS A C 1
ATOM 759 O O . LYS A 1 96 ? 14.928 1.574 -14.714 1.00 84.25 96 LYS A O 1
ATOM 764 N N . TYR A 1 97 ? 16.030 -0.363 -14.413 1.00 89.44 97 TYR A N 1
ATOM 765 C CA . TYR A 1 97 ? 17.293 0.130 -14.972 1.00 89.44 97 TYR A CA 1
ATOM 766 C C . TYR A 1 97 ? 17.202 0.418 -16.474 1.00 89.44 97 TYR A C 1
ATOM 768 O O . TYR A 1 97 ? 17.768 1.409 -16.926 1.00 89.44 97 TYR A O 1
ATOM 776 N N . LEU A 1 98 ? 16.446 -0.383 -17.232 1.00 93.50 98 LEU A N 1
ATOM 777 C CA . LEU A 1 98 ? 16.188 -0.136 -18.652 1.00 93.50 98 LEU A CA 1
ATOM 778 C C . LEU A 1 98 ? 15.489 1.216 -18.870 1.00 93.50 98 LEU A C 1
ATOM 780 O O . LEU A 1 98 ? 15.957 2.022 -19.668 1.00 93.50 98 LEU A O 1
ATOM 784 N N . VAL A 1 99 ? 14.417 1.496 -18.121 1.00 89.06 99 VAL A N 1
ATOM 785 C CA . VAL A 1 99 ? 13.662 2.758 -18.229 1.00 89.06 99 VAL A CA 1
ATOM 786 C C . VAL A 1 99 ? 14.536 3.966 -17.885 1.00 89.06 99 VAL A C 1
ATOM 788 O O . VAL A 1 99 ? 14.523 4.960 -18.611 1.00 89.06 99 VAL A O 1
ATOM 791 N N . LEU A 1 100 ? 15.334 3.876 -16.815 1.00 90.62 100 LEU A N 1
ATOM 792 C CA . LEU A 1 100 ? 16.284 4.932 -16.448 1.00 90.62 100 LEU A CA 1
ATOM 793 C C . LEU A 1 100 ? 17.357 5.141 -17.525 1.00 90.62 100 LEU A C 1
ATOM 795 O O . LEU A 1 100 ? 17.704 6.283 -17.819 1.00 90.62 100 LEU A O 1
ATOM 799 N N . GLY A 1 101 ? 17.846 4.061 -18.140 1.00 93.94 101 GLY A N 1
ATOM 800 C CA . GLY A 1 101 ? 18.789 4.124 -19.256 1.00 93.94 101 GLY A CA 1
ATOM 801 C C . GLY A 1 101 ? 18.197 4.817 -20.485 1.00 93.94 101 GLY A C 1
ATOM 802 O O . GLY A 1 101 ? 18.822 5.722 -21.032 1.00 93.94 101 GLY A O 1
ATOM 803 N N . CYS A 1 102 ? 16.972 4.457 -20.881 1.00 93.44 102 CYS A N 1
ATOM 804 C CA . CYS A 1 102 ? 16.269 5.095 -21.995 1.00 93.44 102 CYS A CA 1
ATOM 805 C C . CYS A 1 102 ? 16.009 6.584 -21.739 1.00 93.44 102 CYS A C 1
ATOM 807 O O . CYS A 1 102 ? 16.237 7.395 -22.631 1.00 93.44 102 CYS A O 1
ATOM 809 N N . LEU A 1 103 ? 15.582 6.958 -20.528 1.00 92.69 103 LEU A N 1
ATOM 810 C CA . LEU A 1 103 ? 15.407 8.362 -20.141 1.00 92.69 103 LEU A CA 1
ATOM 811 C C . LEU A 1 103 ? 16.729 9.132 -20.171 1.00 92.69 103 LEU A C 1
ATOM 813 O O . LEU A 1 103 ? 16.770 10.242 -20.689 1.00 92.69 103 LEU A O 1
ATOM 817 N N . GLY A 1 104 ? 17.812 8.543 -19.658 1.00 93.94 104 GLY A N 1
ATOM 818 C CA . GLY A 1 104 ? 19.143 9.145 -19.720 1.00 93.94 104 GLY A CA 1
ATOM 819 C C . GLY A 1 104 ? 19.608 9.383 -21.158 1.00 93.94 104 GLY A C 1
ATOM 820 O O . GLY A 1 104 ? 20.079 10.472 -21.476 1.00 93.94 104 GLY A O 1
ATOM 821 N N . LEU A 1 105 ? 19.415 8.399 -22.042 1.00 94.00 105 LEU A N 1
ATOM 822 C CA . LEU A 1 105 ? 19.746 8.519 -23.463 1.00 94.00 105 LEU A CA 1
ATOM 823 C C . LEU A 1 105 ? 18.867 9.563 -24.167 1.00 94.00 105 LEU A C 1
ATOM 825 O O . LEU A 1 105 ? 19.380 10.382 -24.919 1.00 94.00 105 LEU A O 1
ATOM 829 N N . PHE A 1 106 ? 17.562 9.576 -23.888 1.00 92.81 106 PHE A N 1
ATOM 830 C CA . PHE A 1 106 ? 16.628 10.562 -24.430 1.00 92.81 106 PHE A CA 1
ATOM 831 C C . PHE A 1 106 ? 17.021 11.986 -24.032 1.00 92.81 106 PHE A C 1
ATOM 833 O O . PHE A 1 106 ? 17.085 12.865 -24.883 1.00 92.81 106 PHE A O 1
ATOM 840 N N . VAL A 1 107 ? 17.352 12.200 -22.756 1.00 93.88 107 VAL A N 1
ATOM 841 C CA . VAL A 1 107 ? 17.833 13.497 -22.267 1.00 93.88 107 VAL A CA 1
ATOM 842 C C . VAL A 1 107 ? 19.131 13.900 -22.956 1.00 93.88 107 VAL A C 1
ATOM 844 O O . VAL A 1 107 ? 19.279 15.073 -23.263 1.00 93.88 107 VAL A O 1
ATOM 847 N N . LEU A 1 108 ? 20.054 12.969 -23.216 1.00 91.44 108 LEU A N 1
ATOM 848 C CA . LEU A 1 108 ? 21.298 13.265 -23.934 1.00 91.44 108 LEU A CA 1
ATOM 849 C C . LEU A 1 108 ? 21.055 13.640 -25.402 1.00 91.44 108 LEU A C 1
ATOM 851 O O . LEU A 1 108 ? 21.682 14.575 -25.884 1.00 91.44 108 LEU A O 1
ATOM 855 N N . VAL A 1 109 ? 20.138 12.952 -26.089 1.00 92.25 109 VAL A N 1
ATOM 856 C CA . VAL A 1 109 ? 19.800 13.214 -27.500 1.00 92.25 109 VAL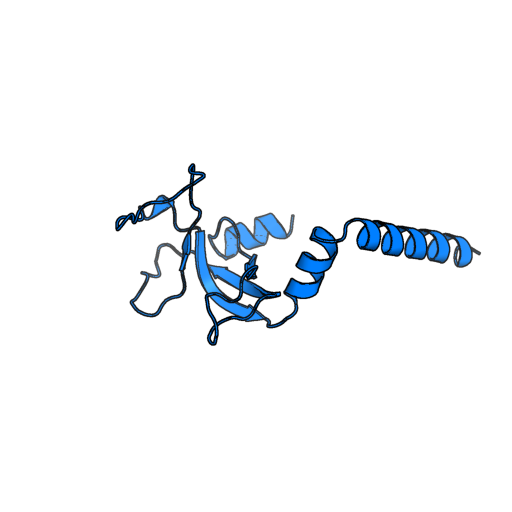 A CA 1
ATOM 857 C C . VAL A 1 109 ? 19.019 14.522 -27.672 1.00 92.25 109 VAL A C 1
ATOM 859 O O . VAL A 1 109 ? 19.201 15.205 -28.669 1.00 92.25 109 VAL A O 1
ATOM 862 N N . HIS A 1 110 ? 18.179 14.902 -26.705 1.00 87.38 110 HIS A N 1
ATOM 863 C CA . HIS A 1 110 ? 17.421 16.162 -26.729 1.00 87.38 110 HIS A CA 1
ATOM 864 C C . HIS A 1 110 ? 18.120 17.340 -26.037 1.00 87.38 110 HIS A C 1
ATOM 866 O O . HIS A 1 110 ? 17.497 18.378 -25.820 1.00 87.38 110 HIS A O 1
ATOM 872 N N . ARG A 1 111 ? 19.389 17.183 -25.639 1.00 74.38 111 ARG A N 1
ATOM 873 C CA . ARG A 1 111 ? 20.166 18.265 -25.016 1.00 74.38 111 ARG A CA 1
ATOM 874 C C . ARG A 1 111 ? 20.852 19.200 -26.018 1.00 74.38 111 ARG A C 1
ATOM 876 O O . ARG A 1 111 ? 21.561 20.104 -25.574 1.00 74.38 111 ARG A O 1
ATOM 883 N N . GLU A 1 112 ? 20.659 18.969 -27.311 1.00 56.12 112 GLU A N 1
ATOM 884 C CA . GLU A 1 112 ? 20.945 19.911 -28.403 1.00 56.12 112 GLU A CA 1
ATOM 885 C C . GLU A 1 112 ? 19.693 20.732 -28.728 1.00 56.12 112 GLU A C 1
ATOM 887 O O . GLU A 1 112 ? 19.841 21.964 -28.891 1.00 56.12 112 GLU A O 1
#

Secondary structure (DSSP, 8-state):
-HHHHHHHHH--SSSEEE---GGGTTT--TTPEEEEE--TTS---TT--EEE---S-SS--------GGGEEEEEEEEESSTHHHHHHHHH-HHHHHHHHHHHHHHHHHTT-